Protein AF-A0A7Y8LKY0-F1 (afdb_monomer)

Solvent-accessible surface area (backbone atoms only — not comparable to full-atom values): 8268 Å² total; per-residue (Å²): 116,74,67,58,57,54,50,52,51,52,51,52,52,51,53,54,57,57,64,71,58,70,72,73,43,78,42,78,54,62,57,53,76,88,50,79,71,26,24,50,45,49,45,52,50,51,52,24,62,77,66,77,40,80,50,86,44,47,33,40,31,32,53,57,71,39,55,34,37,31,33,48,61,41,71,37,54,62,82,32,52,50,36,40,31,37,52,88,78,87,71,51,60,19,36,39,26,37,31,50,38,74,47,81,99,53,27,78,31,39,47,58,30,60,33,33,23,44,63,24,42,78,46,80,41,69,58,44,78,35,48,39,49,69,95,48,73,85,52,64,84,40,54,43,93,43,53,75,42,75,98

Secondary structure (DSSP, 8-state):
-HHHHHHHHHHHHHHHHHHHSPPPEEEEEPPP-SSGGGSHHHHHHHHHHHTTS--TTEEEEE-TT-EEEE-S-EEEPTT-EEEEEEPSSSSPPPEEEE----STT-TTS--S-SEEESS-EEEEES-EEESS-TTSTT-GGG--S-SEE--

Foldseek 3Di:
DVVVVVVVVVVVVVVVVVVVPPAADEDEQAADPPDPCNAPLNVVVVVQVVVVHQDQRYAYEYEAPGEHEHAAEDEADAPHEHHYEYDDDDHAAYEYEFAANCDDPGRREGHLENYEHANYYYHYYRHHYAQDDVVCVVPCVRHHDYYYHDD

pLDDT: mean 89.67, std 9.69, range [56.53, 98.62]

Structure (mmCIF, N/CA/C/O backbone):
data_AF-A0A7Y8LKY0-F1
#
_entry.id   AF-A0A7Y8LKY0-F1
#
loop_
_atom_site.group_PDB
_atom_site.id
_atom_site.type_symbol
_atom_site.label_atom_id
_atom_site.label_alt_id
_atom_site.label_comp_id
_atom_site.label_asym_id
_atom_site.label_entity_id
_atom_site.label_seq_id
_atom_site.pdbx_PDB_ins_code
_atom_site.Cartn_x
_atom_site.Cartn_y
_atom_site.Cartn_z
_atom_site.occupancy
_atom_site.B_iso_or_equiv
_atom_site.auth_seq_id
_atom_site.auth_comp_id
_atom_site.auth_asym_id
_atom_site.auth_atom_id
_atom_site.pdbx_PDB_model_num
ATOM 1 N N . MET A 1 1 ? -34.562 -9.818 43.551 1.00 58.97 1 MET A N 1
ATOM 2 C CA . MET A 1 1 ? -34.391 -8.518 42.845 1.00 58.97 1 MET A CA 1
ATOM 3 C C . MET A 1 1 ? -32.979 -7.923 42.911 1.00 58.97 1 MET A C 1
ATOM 5 O O . MET A 1 1 ? -32.559 -7.353 41.915 1.00 58.97 1 MET A O 1
ATOM 9 N N . ARG A 1 2 ? -32.225 -8.028 44.021 1.00 56.53 2 ARG A N 1
ATOM 10 C CA . ARG A 1 2 ? -30.890 -7.398 44.153 1.00 56.53 2 ARG A CA 1
ATOM 11 C C . ARG A 1 2 ? -29.835 -7.977 43.188 1.00 56.53 2 ARG A C 1
ATOM 13 O O . ARG A 1 2 ? -29.139 -7.212 42.538 1.00 56.53 2 ARG A O 1
ATOM 20 N N . TYR A 1 3 ? -29.806 -9.300 43.004 1.00 65.69 3 TYR A N 1
ATOM 21 C CA . TYR A 1 3 ? -28.876 -9.986 42.088 1.00 65.69 3 TYR A CA 1
ATOM 22 C C . TYR A 1 3 ? -29.142 -9.721 40.598 1.00 65.69 3 TYR A C 1
ATOM 24 O O . TYR A 1 3 ? -28.205 -9.656 39.814 1.00 65.69 3 TYR A O 1
ATOM 32 N N . VAL A 1 4 ? -30.402 -9.477 40.211 1.00 66.56 4 VAL A N 1
ATOM 33 C CA . VAL A 1 4 ? -30.772 -9.131 38.824 1.00 66.56 4 VAL A CA 1
ATOM 34 C C . VAL A 1 4 ? -30.163 -7.784 38.424 1.00 66.56 4 VAL A C 1
ATOM 36 O O . VAL A 1 4 ? -29.647 -7.646 37.323 1.00 66.56 4 VAL A O 1
ATOM 39 N N . LYS A 1 5 ? -30.142 -6.808 39.343 1.00 70.50 5 LYS A N 1
ATOM 40 C CA . LYS A 1 5 ? -29.529 -5.492 39.104 1.00 70.50 5 LYS A CA 1
ATOM 41 C C . LYS A 1 5 ? -28.012 -5.593 38.904 1.00 70.50 5 LYS A C 1
ATOM 43 O O . LYS A 1 5 ? -27.484 -4.947 38.008 1.00 70.50 5 LYS A O 1
ATOM 48 N N . PHE A 1 6 ? -27.326 -6.434 39.683 1.00 76.25 6 PHE A N 1
ATOM 49 C CA . PHE A 1 6 ? -25.889 -6.679 39.507 1.00 76.25 6 PHE A CA 1
ATOM 50 C C . PHE A 1 6 ? -25.576 -7.442 38.213 1.00 76.25 6 PHE A C 1
ATOM 52 O O . PHE A 1 6 ? -24.610 -7.102 37.536 1.00 76.25 6 PHE A O 1
ATOM 59 N N . GLY A 1 7 ? -26.419 -8.407 37.829 1.00 83.00 7 GLY A N 1
ATOM 60 C CA . GLY A 1 7 ? -26.289 -9.113 36.551 1.00 83.00 7 GLY A CA 1
ATOM 61 C C . GLY A 1 7 ? -26.434 -8.182 35.345 1.00 83.00 7 GLY A C 1
ATOM 62 O O . GLY A 1 7 ? -25.614 -8.229 34.434 1.00 83.00 7 GLY A O 1
ATOM 63 N N . VAL A 1 8 ? -27.416 -7.274 35.366 1.00 84.69 8 VAL A N 1
ATOM 64 C CA . VAL A 1 8 ? -27.616 -6.283 34.292 1.00 84.69 8 VAL A CA 1
ATOM 65 C C . VAL A 1 8 ? -26.422 -5.331 34.174 1.00 84.69 8 VAL A C 1
ATOM 67 O O . VAL A 1 8 ? -25.955 -5.079 33.067 1.00 84.69 8 VAL A O 1
ATOM 70 N N . VAL A 1 9 ? -25.880 -4.846 35.297 1.00 87.19 9 VAL A N 1
ATOM 71 C CA . VAL A 1 9 ? -24.687 -3.979 35.287 1.00 87.19 9 VAL A CA 1
ATOM 72 C C . VAL A 1 9 ? -23.469 -4.716 34.727 1.00 87.19 9 VAL A C 1
ATOM 74 O O . VAL A 1 9 ? -22.748 -4.147 33.912 1.00 87.19 9 VAL A O 1
ATOM 77 N N . ALA A 1 10 ? -23.265 -5.984 35.095 1.00 85.81 10 ALA A N 1
ATOM 78 C CA . ALA A 1 10 ? -22.166 -6.792 34.569 1.00 85.81 10 ALA A CA 1
ATOM 79 C C . ALA A 1 10 ? -22.280 -7.019 33.051 1.00 85.81 10 ALA A C 1
ATOM 81 O O . ALA A 1 10 ? -21.285 -6.899 32.339 1.00 85.81 10 ALA A O 1
ATOM 82 N N . VAL A 1 11 ? -23.490 -7.276 32.540 1.00 87.50 11 VAL A N 1
ATOM 83 C CA . VAL A 1 11 ? -23.738 -7.439 31.097 1.00 87.50 11 VAL A CA 1
ATOM 84 C C . VAL A 1 11 ? -23.492 -6.134 30.338 1.00 87.50 11 VAL A C 1
ATOM 86 O O . VAL A 1 11 ? -22.841 -6.155 29.298 1.00 87.50 11 VAL A O 1
ATOM 89 N N . ILE A 1 12 ? -23.939 -4.989 30.863 1.00 86.56 12 ILE A N 1
ATOM 90 C CA . ILE A 1 12 ? -23.675 -3.679 30.244 1.00 86.56 12 ILE A CA 1
ATOM 91 C C . ILE A 1 12 ? -22.171 -3.390 30.219 1.00 86.56 12 ILE A C 1
ATOM 93 O O . ILE A 1 12 ? -21.649 -2.967 29.192 1.00 86.56 12 ILE A O 1
ATOM 97 N N . PHE A 1 13 ? -21.461 -3.658 31.317 1.00 84.12 13 PHE A N 1
ATOM 98 C CA . PHE A 1 13 ? -20.016 -3.441 31.386 1.00 84.12 13 PHE A CA 1
ATOM 99 C C . PHE A 1 13 ? -19.259 -4.334 30.397 1.00 84.12 13 PHE A C 1
ATOM 101 O O . PHE A 1 13 ? -18.334 -3.875 29.731 1.00 84.12 13 PHE A O 1
ATOM 108 N N . PHE A 1 14 ? -19.693 -5.588 30.249 1.00 80.38 14 PHE A N 1
ATOM 109 C CA . PHE A 1 14 ? -19.136 -6.520 29.274 1.00 80.38 14 PHE A CA 1
ATOM 110 C C . PHE A 1 14 ? -19.383 -6.056 27.831 1.00 80.38 14 PHE A C 1
ATOM 112 O O . PHE A 1 14 ? -18.452 -6.023 27.032 1.00 80.38 14 PHE A O 1
ATOM 119 N N . LEU A 1 15 ? -20.599 -5.606 27.509 1.00 82.50 15 LEU A N 1
ATOM 120 C CA . LEU A 1 15 ? -20.935 -5.085 26.179 1.00 82.50 15 LEU A CA 1
ATOM 121 C C . LEU A 1 15 ? -20.142 -3.813 25.839 1.00 82.50 15 LEU A C 1
ATOM 123 O O . LEU A 1 15 ? -19.594 -3.703 24.740 1.00 82.50 15 LEU A O 1
ATOM 127 N N . VAL A 1 16 ? -19.999 -2.890 26.796 1.00 77.56 16 VAL A N 1
ATOM 128 C CA . VAL A 1 16 ? -19.168 -1.686 26.636 1.00 77.56 16 VAL A CA 1
ATOM 129 C C . VAL A 1 16 ? -17.702 -2.068 26.424 1.00 77.56 16 VAL A C 1
ATOM 131 O O . VAL A 1 16 ? -17.079 -1.567 25.490 1.00 77.56 16 VAL A O 1
ATOM 134 N N . ALA A 1 17 ? -17.168 -3.011 27.204 1.00 70.19 17 ALA A N 1
ATOM 135 C CA . ALA A 1 17 ? -15.800 -3.496 27.036 1.00 70.19 17 ALA A CA 1
ATOM 136 C C . ALA A 1 17 ? -15.566 -4.121 25.648 1.00 70.19 17 ALA A C 1
ATOM 138 O O . ALA A 1 17 ? -14.546 -3.843 25.022 1.00 70.19 17 ALA A O 1
ATOM 139 N N . THR A 1 18 ? -16.524 -4.891 25.119 1.00 66.25 18 THR A N 1
ATOM 140 C CA . THR A 1 18 ? -16.414 -5.468 23.766 1.00 66.25 18 THR A CA 1
ATOM 141 C C . THR A 1 18 ? -16.522 -4.426 22.651 1.00 66.25 18 THR A C 1
ATOM 143 O O . THR A 1 18 ? -15.900 -4.597 21.609 1.00 66.25 18 THR A O 1
ATOM 146 N N . SER A 1 19 ? -17.239 -3.318 22.872 1.00 62.34 19 SER A N 1
ATOM 147 C CA . SER A 1 19 ? -17.360 -2.229 21.889 1.00 62.34 19 SER A CA 1
ATOM 148 C C . SER A 1 19 ? -16.095 -1.370 21.753 1.00 62.34 19 SER A C 1
ATOM 150 O O . SER A 1 19 ? -15.906 -0.712 20.732 1.00 62.34 19 SER A O 1
ATOM 152 N N . LEU A 1 20 ? -15.217 -1.388 22.766 1.00 58.91 20 LEU A N 1
ATOM 153 C CA . LEU A 1 20 ? -13.950 -0.647 22.765 1.00 58.91 20 LEU A CA 1
ATOM 154 C C . LEU A 1 20 ? -12.861 -1.335 21.930 1.00 58.91 20 LEU A C 1
ATOM 156 O O . LEU A 1 20 ? -11.930 -0.671 21.475 1.00 58.91 20 LEU A O 1
ATOM 160 N N . TYR A 1 21 ? -12.994 -2.637 21.668 1.00 59.31 21 TYR A N 1
ATOM 161 C CA . TYR A 1 21 ? -12.201 -3.327 20.656 1.00 59.31 21 TYR A CA 1
ATOM 162 C C . TYR A 1 21 ? -12.839 -3.077 19.289 1.00 59.31 21 TYR A C 1
ATOM 164 O O . TYR A 1 21 ? -13.622 -3.883 18.789 1.00 59.31 21 TYR A O 1
ATOM 172 N N . GLY A 1 22 ? -12.532 -1.923 18.693 1.00 62.28 22 GLY A N 1
ATOM 173 C CA . GLY A 1 22 ? -12.933 -1.625 17.322 1.00 62.28 22 GLY A CA 1
ATOM 174 C C . GLY A 1 22 ? -12.499 -2.759 16.392 1.00 62.28 22 GLY A C 1
ATOM 175 O O . GLY A 1 22 ? -11.318 -3.092 16.328 1.00 62.28 22 GLY A O 1
ATOM 176 N N . GLN A 1 23 ? -13.459 -3.372 15.698 1.00 75.12 23 GLN A N 1
ATOM 177 C CA . GLN A 1 23 ? -13.193 -4.485 14.794 1.00 75.12 23 GLN A CA 1
ATOM 178 C C . GLN A 1 23 ? -12.278 -4.018 13.654 1.00 75.12 23 GLN A C 1
ATOM 180 O O . GLN A 1 23 ? -12.664 -3.155 12.857 1.00 75.12 23 GLN A O 1
ATOM 185 N N . GLU A 1 24 ? -11.075 -4.594 13.578 1.00 87.75 24 GLU A N 1
ATOM 186 C CA . GLU A 1 24 ? -10.191 -4.429 12.426 1.00 87.75 24 GLU A CA 1
ATOM 187 C C . GLU A 1 24 ? -10.860 -5.022 11.182 1.00 87.75 24 GLU A C 1
ATOM 189 O O . GLU A 1 24 ? -11.294 -6.176 11.175 1.00 87.75 24 GLU A O 1
ATOM 194 N N . ILE A 1 25 ? -10.928 -4.231 10.115 1.00 93.31 25 ILE A N 1
ATOM 195 C CA . ILE A 1 25 ? -11.351 -4.687 8.795 1.00 93.31 25 ILE A CA 1
ATOM 196 C C . ILE A 1 25 ? -10.093 -4.909 7.966 1.00 93.31 25 ILE A C 1
ATOM 198 O O . ILE A 1 25 ? -9.399 -3.960 7.590 1.00 93.31 25 ILE A O 1
ATOM 202 N N . ILE A 1 26 ? -9.819 -6.180 7.687 1.00 96.19 26 ILE A N 1
ATOM 203 C CA . ILE A 1 26 ? -8.681 -6.610 6.882 1.00 96.19 26 ILE A CA 1
ATOM 204 C C . ILE A 1 26 ? -9.046 -6.477 5.406 1.00 96.19 26 ILE A C 1
ATOM 206 O O . ILE A 1 26 ? -10.002 -7.091 4.934 1.00 96.19 26 ILE A O 1
ATOM 210 N N . VAL A 1 27 ? -8.259 -5.696 4.673 1.00 97.56 27 VAL A N 1
ATOM 211 C CA . VAL A 1 27 ? -8.354 -5.559 3.219 1.00 97.56 27 VAL A CA 1
ATOM 212 C C . VAL A 1 27 ? -7.161 -6.270 2.606 1.00 97.56 27 VAL A C 1
ATOM 214 O O . VAL A 1 27 ? -6.029 -5.810 2.743 1.00 97.56 27 VAL A O 1
ATOM 217 N N . LYS A 1 28 ? -7.396 -7.401 1.937 1.00 97.81 28 LYS A N 1
ATOM 218 C CA . LYS A 1 28 ? -6.315 -8.133 1.270 1.00 97.81 28 LYS A CA 1
ATOM 219 C C . LYS A 1 28 ? -5.881 -7.396 0.006 1.00 97.81 28 LYS A C 1
ATOM 221 O O . LYS A 1 28 ? -6.695 -7.156 -0.884 1.00 97.81 28 LYS A O 1
ATOM 226 N N . ILE A 1 29 ? -4.598 -7.062 -0.069 1.00 98.44 29 ILE A N 1
ATOM 227 C CA . ILE A 1 29 ? -3.982 -6.495 -1.267 1.00 98.44 29 ILE A CA 1
ATOM 228 C C . ILE A 1 29 ? -3.610 -7.639 -2.205 1.00 98.44 29 ILE A C 1
ATOM 230 O O . ILE A 1 29 ? -2.954 -8.603 -1.806 1.00 98.44 29 ILE A O 1
ATOM 234 N N . ARG A 1 30 ? -4.023 -7.530 -3.466 1.00 97.94 30 ARG A N 1
ATOM 235 C CA . ARG A 1 30 ? -3.658 -8.490 -4.509 1.00 97.94 30 ARG A CA 1
ATOM 236 C C . ARG A 1 30 ? -2.211 -8.249 -4.956 1.00 97.94 30 ARG A C 1
ATOM 238 O O . ARG A 1 30 ? -1.850 -7.082 -5.140 1.00 97.94 30 ARG A O 1
ATOM 245 N N . PRO A 1 31 ? -1.392 -9.302 -5.137 1.00 97.50 31 PRO A N 1
ATOM 246 C CA . PRO A 1 31 ? -0.081 -9.185 -5.772 1.00 97.50 31 PRO A CA 1
ATOM 247 C C . PRO A 1 31 ? -0.180 -8.594 -7.177 1.00 97.50 31 PRO A C 1
ATOM 249 O O . PRO A 1 31 ? -1.249 -8.606 -7.791 1.00 97.50 31 PRO A O 1
ATOM 252 N N . PHE A 1 32 ? 0.941 -8.086 -7.685 1.00 96.25 32 PHE A N 1
ATOM 253 C CA . PHE A 1 32 ? 0.979 -7.548 -9.040 1.00 96.25 32 PHE A CA 1
ATOM 254 C C . PHE A 1 32 ? 0.774 -8.668 -10.070 1.00 96.25 32 PHE A C 1
ATOM 256 O O . PHE A 1 32 ? 1.507 -9.655 -10.061 1.00 96.25 32 PHE A O 1
ATOM 263 N N . ASP A 1 33 ? -0.206 -8.504 -10.958 1.00 95.12 33 ASP A N 1
ATOM 264 C CA . ASP A 1 33 ? -0.593 -9.497 -11.975 1.00 95.12 33 ASP A CA 1
ATOM 265 C C . ASP A 1 33 ? -0.390 -8.990 -13.417 1.00 95.12 33 ASP A C 1
ATOM 267 O O . ASP A 1 33 ? -0.832 -9.621 -14.375 1.00 95.12 33 ASP A O 1
ATOM 271 N N . GLY A 1 34 ? 0.276 -7.842 -13.580 1.00 92.75 34 GLY A N 1
ATOM 272 C CA . GLY A 1 34 ? 0.442 -7.163 -14.867 1.00 92.75 34 GLY A CA 1
ATOM 273 C C . GLY A 1 34 ? -0.656 -6.144 -15.180 1.00 92.75 34 GLY A C 1
ATOM 274 O O . GLY A 1 34 ? -0.485 -5.337 -16.093 1.00 92.75 34 GLY A O 1
ATOM 275 N N . SER A 1 35 ? -1.761 -6.123 -14.425 1.00 94.69 35 SER A N 1
ATOM 276 C CA . SER A 1 35 ? -2.828 -5.135 -14.611 1.00 94.69 35 SER A CA 1
ATOM 277 C C . SER A 1 35 ? -2.564 -3.837 -13.832 1.00 94.69 35 SER A C 1
ATOM 279 O O . SER A 1 35 ? -2.058 -3.884 -12.705 1.00 94.69 35 SER A O 1
ATOM 281 N N . PRO A 1 36 ? -2.968 -2.661 -14.354 1.00 92.75 36 PRO A N 1
ATOM 282 C CA . PRO A 1 36 ? -2.859 -1.399 -13.619 1.00 92.75 36 PRO A CA 1
ATOM 283 C C . PRO A 1 36 ? -3.599 -1.394 -12.270 1.00 92.75 36 PRO A C 1
ATOM 285 O O . PRO A 1 36 ? -3.171 -0.735 -11.325 1.00 92.75 36 PRO A O 1
ATOM 288 N N . ASP A 1 37 ? -4.683 -2.156 -12.137 1.00 95.38 37 ASP A N 1
ATOM 289 C CA . ASP A 1 37 ? -5.471 -2.207 -10.898 1.00 95.38 37 ASP A CA 1
ATOM 290 C C . ASP A 1 37 ? -4.820 -3.056 -9.798 1.00 95.38 37 ASP A C 1
ATOM 292 O O . ASP A 1 37 ? -5.305 -3.085 -8.664 1.00 95.38 37 ASP A O 1
ATOM 296 N N . SER A 1 38 ? -3.722 -3.749 -10.108 1.00 96.75 38 SER A N 1
ATOM 297 C CA . SER A 1 38 ? -2.938 -4.509 -9.133 1.00 96.75 38 SER A CA 1
ATOM 298 C C . SER A 1 38 ? -1.850 -3.674 -8.442 1.00 96.75 38 SER A C 1
ATOM 300 O O . SER A 1 38 ? -1.282 -4.118 -7.444 1.00 96.75 38 SER A O 1
ATOM 302 N N . TYR A 1 39 ? -1.604 -2.426 -8.867 1.00 97.31 39 TYR A N 1
ATOM 303 C CA . TYR A 1 39 ? -0.704 -1.524 -8.137 1.00 97.31 39 TYR A CA 1
ATOM 304 C C . TYR A 1 39 ? -1.247 -1.198 -6.735 1.00 97.31 39 TYR A C 1
ATOM 306 O O . TYR A 1 39 ? -2.424 -0.870 -6.564 1.00 97.31 39 TYR A O 1
ATOM 314 N N . VAL A 1 40 ? -0.380 -1.224 -5.717 1.00 97.62 40 VAL A N 1
ATOM 315 C CA . VAL A 1 40 ? -0.766 -1.036 -4.302 1.00 97.62 40 VAL A CA 1
ATOM 316 C C . VAL A 1 40 ? -1.494 0.290 -4.078 1.00 97.62 40 VAL A C 1
ATOM 318 O O . VAL A 1 40 ? -2.552 0.319 -3.453 1.00 97.62 40 VAL A O 1
ATOM 321 N N . ASN A 1 41 ? -0.966 1.393 -4.618 1.00 96.62 41 ASN A N 1
ATOM 322 C CA . ASN A 1 41 ? -1.600 2.712 -4.534 1.00 96.62 41 ASN A CA 1
ATOM 323 C C . ASN A 1 41 ? -3.005 2.720 -5.148 1.00 96.62 41 ASN A C 1
ATOM 325 O O . ASN A 1 41 ? -3.901 3.346 -4.589 1.00 96.62 41 ASN A O 1
ATOM 329 N N . ARG A 1 42 ? -3.223 2.014 -6.265 1.00 97.00 42 ARG A N 1
ATOM 330 C CA . ARG A 1 42 ? -4.534 1.939 -6.927 1.00 97.00 42 ARG A CA 1
ATOM 331 C C . ARG A 1 42 ? -5.543 1.182 -6.075 1.00 97.00 42 ARG A C 1
ATOM 333 O O . ARG A 1 42 ? -6.648 1.679 -5.881 1.00 97.00 42 ARG A O 1
ATOM 340 N N . GLN A 1 43 ? -5.141 0.044 -5.512 1.00 98.25 43 GLN A N 1
ATOM 341 C CA . GLN A 1 43 ? -5.994 -0.757 -4.630 1.00 98.25 43 GLN A CA 1
ATOM 342 C C . GLN A 1 43 ? -6.395 0.014 -3.362 1.00 98.25 43 GLN A C 1
ATOM 344 O O . GLN A 1 43 ? -7.569 0.017 -2.995 1.00 98.25 43 GLN A O 1
ATOM 349 N N . ILE A 1 44 ? -5.453 0.730 -2.733 1.00 97.69 44 ILE A N 1
ATOM 350 C CA . ILE A 1 44 ? -5.744 1.573 -1.560 1.00 97.69 44 ILE A CA 1
ATOM 351 C C . ILE A 1 44 ? -6.685 2.721 -1.945 1.00 97.69 44 ILE A C 1
ATOM 353 O O . ILE A 1 44 ? -7.688 2.936 -1.272 1.00 97.69 44 ILE A O 1
ATOM 357 N N . VAL A 1 45 ? -6.411 3.445 -3.037 1.00 97.00 45 VAL A N 1
ATOM 358 C CA . VAL A 1 45 ? -7.285 4.542 -3.493 1.00 97.00 45 VAL A CA 1
ATOM 359 C C . VAL A 1 45 ? -8.700 4.035 -3.769 1.00 97.00 45 VAL A C 1
ATOM 361 O O . VAL A 1 45 ? -9.656 4.655 -3.306 1.00 97.00 45 VAL A O 1
ATOM 364 N N . ALA A 1 46 ? -8.843 2.897 -4.448 1.00 97.06 46 ALA A N 1
ATOM 365 C CA . ALA A 1 46 ? -10.141 2.296 -4.739 1.00 97.06 46 ALA A CA 1
ATOM 366 C C . ALA A 1 46 ? -10.923 1.937 -3.462 1.00 97.06 46 ALA A C 1
ATOM 368 O O . ALA A 1 46 ? -12.092 2.312 -3.353 1.00 97.06 46 ALA A O 1
ATOM 369 N N . ASP A 1 47 ? -10.287 1.291 -2.474 1.00 97.12 47 ASP A N 1
ATOM 370 C CA . ASP A 1 47 ? -10.936 0.987 -1.186 1.00 97.12 47 ASP A CA 1
ATOM 371 C C . ASP A 1 47 ? -11.313 2.271 -0.440 1.00 97.12 47 ASP A C 1
ATOM 373 O O . ASP A 1 47 ? -12.451 2.412 0.006 1.00 97.12 47 ASP A O 1
ATOM 377 N N . THR A 1 48 ? -10.409 3.256 -0.370 1.00 96.06 48 THR A N 1
ATOM 378 C CA . THR A 1 48 ? -10.717 4.530 0.297 1.00 96.06 48 THR A CA 1
ATOM 379 C C . THR A 1 48 ? -11.853 5.291 -0.380 1.00 96.06 48 THR A C 1
ATOM 381 O O . THR A 1 48 ? -12.664 5.898 0.314 1.00 96.06 48 THR A O 1
ATOM 384 N N . ALA A 1 49 ? -11.957 5.247 -1.710 1.00 96.06 49 ALA A N 1
ATOM 385 C CA . ALA A 1 49 ? -13.049 5.879 -2.440 1.00 96.06 49 ALA A CA 1
ATOM 386 C C . ALA A 1 49 ? -14.382 5.176 -2.149 1.00 96.06 49 ALA A C 1
ATOM 388 O O . ALA A 1 49 ? -15.369 5.838 -1.831 1.00 96.06 49 ALA A O 1
ATOM 389 N N . ALA A 1 50 ? -14.394 3.840 -2.178 1.00 95.38 50 ALA A N 1
ATOM 390 C CA . ALA A 1 50 ? -15.574 3.036 -1.866 1.00 95.38 50 ALA A CA 1
ATOM 391 C C . ALA A 1 50 ? -16.030 3.191 -0.402 1.00 95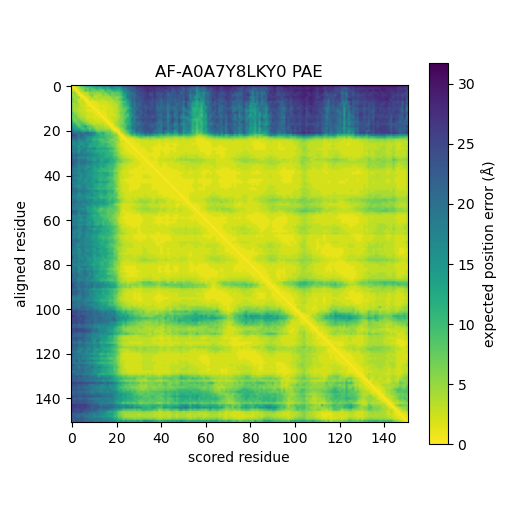.38 50 ALA A C 1
ATOM 393 O O . ALA A 1 50 ? -17.226 3.177 -0.119 1.00 95.38 50 ALA A O 1
ATOM 394 N N . ALA A 1 51 ? -15.088 3.369 0.527 1.00 92.44 51 ALA A N 1
ATOM 395 C CA . ALA A 1 51 ? -15.354 3.529 1.954 1.00 92.44 51 ALA A CA 1
ATOM 396 C C . ALA A 1 51 ? -15.676 4.977 2.384 1.00 92.44 51 ALA A C 1
ATOM 398 O O . ALA A 1 51 ? -15.975 5.208 3.557 1.00 92.44 51 ALA A O 1
ATOM 399 N N . GLY A 1 52 ? -15.599 5.959 1.474 1.00 93.38 52 GLY A N 1
ATOM 400 C CA . GLY A 1 52 ? -15.802 7.381 1.791 1.00 93.38 52 GLY A CA 1
ATOM 401 C C . GLY A 1 52 ? -14.630 8.039 2.537 1.00 93.38 52 GLY A C 1
ATOM 402 O O . GLY A 1 52 ? -14.801 9.072 3.184 1.00 93.38 52 GLY A O 1
ATOM 403 N N . GLY A 1 53 ? -13.439 7.444 2.470 1.00 93.06 53 GLY A N 1
ATOM 404 C CA . GLY A 1 53 ? -12.196 7.955 3.039 1.00 93.06 53 GLY A CA 1
ATOM 405 C C . GLY A 1 53 ? -11.313 6.864 3.648 1.00 93.06 53 GLY A C 1
ATOM 406 O O . GLY A 1 53 ? -11.659 5.685 3.685 1.00 93.06 53 GLY A O 1
ATOM 407 N N . LEU A 1 54 ? -10.151 7.268 4.170 1.00 94.00 54 LEU A N 1
ATOM 408 C CA . LEU A 1 54 ? -9.263 6.372 4.914 1.00 94.00 54 LEU A CA 1
ATOM 409 C C . LEU A 1 54 ? -9.809 6.141 6.333 1.00 94.00 54 LEU A C 1
ATOM 411 O O . LEU A 1 54 ? -9.695 7.006 7.209 1.00 94.00 54 LEU A O 1
ATOM 415 N N . LEU A 1 55 ? -10.430 4.979 6.549 1.00 93.56 55 LEU A N 1
ATOM 416 C CA . LEU A 1 55 ? -11.058 4.616 7.822 1.00 93.56 55 LEU A CA 1
ATOM 417 C C . LEU A 1 55 ? -10.037 4.129 8.857 1.00 93.56 55 LEU A C 1
ATOM 419 O O . LEU A 1 55 ? -9.062 3.457 8.534 1.00 93.56 55 LEU A O 1
ATOM 423 N N . ALA A 1 56 ? -10.296 4.432 10.131 1.00 91.31 56 ALA A N 1
ATOM 424 C CA . ALA A 1 56 ? -9.363 4.170 11.227 1.00 91.31 56 ALA A CA 1
ATOM 425 C C . ALA A 1 56 ? -9.207 2.684 11.589 1.00 91.31 56 ALA A C 1
ATOM 427 O O . ALA A 1 56 ? -8.224 2.332 12.228 1.00 91.31 56 ALA A O 1
ATOM 428 N N . ASN A 1 57 ? -10.146 1.823 11.202 1.00 91.94 57 ASN A N 1
ATOM 429 C CA . ASN A 1 57 ? -10.112 0.389 11.489 1.00 91.94 57 ASN A CA 1
ATOM 430 C C . ASN A 1 57 ? -9.681 -0.461 10.283 1.00 91.94 57 ASN A C 1
ATOM 432 O O . ASN A 1 57 ? -9.742 -1.685 10.354 1.00 91.94 57 ASN A O 1
ATOM 436 N N . ARG A 1 58 ? -9.277 0.163 9.169 1.00 95.31 58 ARG A N 1
ATOM 437 C CA . ARG A 1 58 ? -8.818 -0.547 7.970 1.00 95.31 58 ARG A CA 1
ATOM 438 C C . ARG A 1 58 ? -7.346 -0.919 8.098 1.00 95.31 58 ARG A C 1
ATOM 440 O O . ARG A 1 58 ? -6.513 -0.074 8.430 1.00 95.31 58 ARG A O 1
ATOM 447 N N . VAL A 1 59 ? -7.043 -2.178 7.800 1.00 97.38 59 VAL A N 1
ATOM 448 C CA . VAL A 1 59 ? -5.682 -2.714 7.741 1.00 97.38 59 VAL A CA 1
ATOM 449 C C . VAL A 1 59 ? -5.487 -3.386 6.390 1.00 97.38 59 VAL A C 1
ATOM 451 O O . VAL A 1 59 ? -6.192 -4.339 6.066 1.00 97.38 59 VAL A O 1
ATOM 454 N N . TYR A 1 60 ? -4.533 -2.893 5.606 1.00 98.38 60 TYR A N 1
ATOM 455 C CA . TYR A 1 60 ? -4.189 -3.476 4.315 1.00 98.38 60 TYR A CA 1
ATOM 456 C C . TYR A 1 60 ? -3.167 -4.593 4.517 1.00 98.38 60 TYR A C 1
ATOM 458 O O . TYR A 1 60 ? -2.068 -4.361 5.031 1.00 98.38 60 TYR A O 1
ATOM 466 N N . GLU A 1 61 ? -3.555 -5.808 4.147 1.00 98.44 61 GLU A N 1
ATOM 467 C CA . GLU A 1 61 ? -2.807 -7.029 4.418 1.00 98.44 61 GLU A CA 1
ATOM 468 C C . GLU A 1 61 ? -2.208 -7.619 3.141 1.00 98.44 61 GLU A C 1
ATOM 470 O O . GLU A 1 61 ? -2.898 -7.805 2.138 1.00 98.44 61 GLU A O 1
ATOM 475 N N . PHE A 1 62 ? -0.913 -7.921 3.200 1.00 98.62 62 PHE A N 1
ATOM 476 C CA . PHE A 1 62 ? -0.111 -8.443 2.099 1.00 98.62 62 PHE A CA 1
ATOM 477 C C . PHE A 1 62 ? 0.222 -9.919 2.356 1.00 98.62 62 PHE A C 1
ATOM 479 O O . PHE A 1 62 ? 0.788 -10.255 3.398 1.00 98.62 62 PHE A O 1
ATOM 486 N N . ALA A 1 63 ? -0.090 -10.797 1.403 1.00 98.12 63 ALA A N 1
ATOM 487 C CA . ALA A 1 63 ? 0.242 -12.222 1.464 1.00 98.12 63 ALA A CA 1
ATOM 488 C C . ALA A 1 63 ? 1.763 -12.463 1.525 1.00 98.12 63 ALA A C 1
ATOM 490 O O . ALA A 1 63 ? 2.533 -11.738 0.887 1.00 98.12 63 ALA A O 1
ATOM 491 N N . ARG A 1 64 ? 2.187 -13.485 2.280 1.00 97.56 64 ARG A N 1
ATOM 492 C CA . ARG A 1 64 ? 3.597 -13.911 2.398 1.00 97.56 64 ARG A CA 1
ATOM 493 C C . ARG A 1 64 ? 4.147 -14.438 1.078 1.00 97.56 64 ARG A C 1
ATOM 495 O O . ARG A 1 64 ? 3.393 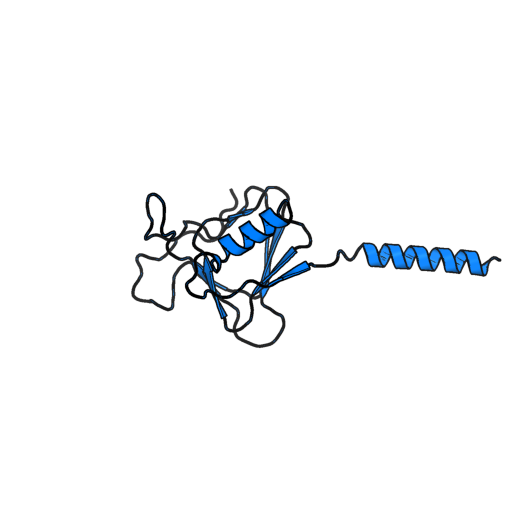-14.901 0.231 1.00 97.56 64 ARG A O 1
ATOM 502 N N . ASP A 1 65 ? 5.469 -14.348 0.921 1.00 96.88 65 ASP A N 1
ATOM 503 C CA . ASP A 1 65 ? 6.195 -14.839 -0.262 1.00 96.88 65 ASP A CA 1
ATOM 504 C C . ASP A 1 65 ? 5.762 -14.191 -1.596 1.00 96.88 65 ASP A C 1
ATOM 506 O O . ASP A 1 65 ? 6.041 -14.718 -2.670 1.00 96.88 65 ASP A O 1
ATOM 510 N N . GLN A 1 66 ? 5.112 -13.023 -1.532 1.00 97.25 66 GLN A N 1
ATOM 511 C CA . GLN A 1 66 ? 4.644 -12.264 -2.694 1.00 97.25 66 GLN A CA 1
ATOM 512 C C . GLN A 1 66 ? 5.377 -10.931 -2.861 1.00 97.25 66 GLN A C 1
ATOM 514 O O . GLN A 1 66 ? 5.912 -10.350 -1.910 1.00 97.25 66 GLN A O 1
ATOM 519 N N . TYR A 1 67 ? 5.332 -10.421 -4.089 1.00 95.44 67 TYR A N 1
ATOM 520 C CA . TYR A 1 67 ? 5.845 -9.114 -4.480 1.00 95.44 67 TYR A CA 1
ATOM 521 C C . TYR A 1 67 ? 4.724 -8.224 -5.016 1.00 95.44 67 TYR A C 1
ATOM 523 O O . TYR A 1 67 ? 3.767 -8.671 -5.651 1.00 95.44 67 TYR A O 1
ATOM 531 N N . TYR A 1 68 ? 4.863 -6.934 -4.745 1.00 97.62 68 TYR A N 1
ATOM 532 C CA . TYR A 1 68 ? 3.879 -5.915 -5.073 1.00 97.62 68 TYR A CA 1
ATOM 533 C C . TYR A 1 68 ? 4.574 -4.748 -5.748 1.00 97.62 68 TYR A C 1
ATOM 535 O O . TYR A 1 68 ? 5.711 -4.423 -5.408 1.00 97.62 68 TYR A O 1
ATOM 543 N N . LEU A 1 69 ? 3.871 -4.087 -6.663 1.00 95.50 69 LEU A N 1
ATOM 544 C CA . LEU A 1 69 ? 4.353 -2.867 -7.293 1.00 95.50 69 LEU A CA 1
ATOM 545 C C . LEU A 1 69 ? 3.535 -1.667 -6.831 1.00 95.50 69 LEU A C 1
ATOM 547 O O . LEU A 1 69 ? 2.321 -1.747 -6.627 1.00 95.50 69 LEU A O 1
ATOM 551 N N . HIS A 1 70 ? 4.201 -0.531 -6.709 1.00 95.31 70 HIS A N 1
ATOM 552 C CA . HIS A 1 70 ? 3.600 0.742 -6.351 1.00 95.31 70 HIS A CA 1
ATOM 553 C C . HIS A 1 70 ? 4.165 1.832 -7.260 1.00 95.31 70 HIS A C 1
ATOM 555 O O . HIS A 1 70 ? 5.380 1.968 -7.370 1.00 95.31 70 HIS A O 1
ATOM 561 N N . ASN A 1 71 ? 3.301 2.608 -7.911 1.00 93.88 71 ASN A N 1
ATOM 562 C CA . ASN A 1 71 ? 3.724 3.490 -9.004 1.00 93.88 71 ASN A CA 1
ATOM 563 C C . ASN A 1 71 ? 3.216 4.932 -8.915 1.00 93.88 71 ASN A C 1
ATOM 565 O O . ASN A 1 71 ? 3.414 5.710 -9.841 1.00 93.88 71 ASN A O 1
ATOM 569 N N . ALA A 1 72 ? 2.547 5.317 -7.833 1.00 93.62 72 ALA A N 1
ATOM 570 C CA . ALA A 1 72 ? 2.131 6.699 -7.628 1.00 93.62 72 ALA A CA 1
ATOM 571 C C . ALA A 1 72 ? 2.130 7.020 -6.144 1.00 93.62 72 ALA A C 1
ATOM 573 O O . ALA A 1 72 ? 1.673 6.198 -5.355 1.00 93.62 72 ALA A O 1
ATOM 574 N N . ILE A 1 73 ? 2.555 8.234 -5.794 1.00 93.44 73 ILE A N 1
ATOM 575 C CA . ILE A 1 73 ? 2.530 8.719 -4.415 1.00 93.44 73 ILE A CA 1
ATOM 576 C C . ILE A 1 73 ? 1.120 8.563 -3.845 1.00 93.44 73 ILE A C 1
ATOM 578 O O . ILE A 1 73 ? 0.141 9.008 -4.450 1.00 93.44 73 ILE A O 1
ATOM 582 N N . PHE A 1 74 ? 1.029 7.998 -2.644 1.00 94.81 74 PHE A N 1
ATOM 583 C CA . PHE A 1 74 ? -0.180 8.081 -1.837 1.00 94.81 74 PHE A CA 1
ATOM 584 C C . PHE A 1 74 ? 0.030 9.056 -0.672 1.00 94.81 74 PHE A C 1
ATOM 586 O O . PHE A 1 74 ? 0.948 8.906 0.137 1.00 94.81 74 PHE A O 1
ATOM 593 N N . THR A 1 75 ? -0.835 10.067 -0.585 1.00 96.19 75 THR A N 1
ATOM 594 C CA . THR A 1 75 ? -0.814 11.049 0.505 1.00 96.19 75 THR A CA 1
ATOM 595 C C . THR A 1 75 ? -1.766 10.610 1.605 1.00 96.19 75 THR A C 1
ATOM 597 O O . THR A 1 75 ? -2.980 10.566 1.404 1.00 96.19 75 THR A O 1
ATOM 600 N N . VAL A 1 76 ? -1.228 10.322 2.788 1.00 96.50 76 VAL A N 1
ATOM 601 C CA . VAL A 1 76 ? -2.035 10.005 3.967 1.00 96.50 76 VAL A CA 1
ATOM 602 C C . VAL A 1 76 ? -2.661 11.301 4.496 1.00 96.50 76 VAL A C 1
ATOM 604 O O . VAL A 1 76 ? -1.921 12.224 4.849 1.00 96.50 76 VAL A O 1
ATOM 607 N N . PRO A 1 77 ? -4.004 11.406 4.568 1.00 94.56 77 PRO A N 1
ATOM 608 C CA . PRO A 1 77 ? -4.658 12.626 5.029 1.00 94.56 77 PRO A CA 1
ATOM 609 C C . PRO A 1 77 ? -4.355 12.946 6.496 1.00 94.56 77 PRO A C 1
ATOM 611 O O . PRO A 1 77 ? -4.182 12.046 7.324 1.00 94.56 77 PRO A O 1
ATOM 614 N N . LYS A 1 78 ? -4.388 14.239 6.834 1.00 95.56 78 LYS A N 1
ATOM 615 C CA . LYS A 1 78 ? -4.178 14.737 8.198 1.00 95.56 78 LYS A CA 1
ATOM 616 C C . LYS A 1 78 ? -5.065 14.022 9.219 1.00 95.56 78 LYS A C 1
ATOM 618 O O . LYS A 1 78 ? -6.273 13.891 9.024 1.00 95.56 78 LYS A O 1
ATOM 623 N N . GLY A 1 79 ? -4.463 13.584 10.325 1.00 94.50 79 GLY A N 1
ATOM 624 C CA . GLY A 1 79 ? -5.163 12.910 11.424 1.00 94.50 79 GLY A CA 1
ATOM 625 C C . GLY A 1 79 ? -5.660 11.496 11.099 1.00 94.50 79 GLY A C 1
ATOM 626 O O . GLY A 1 79 ? -6.370 10.904 11.911 1.00 94.50 79 GLY A O 1
ATOM 627 N N . ARG A 1 80 ? -5.315 10.941 9.931 1.00 96.06 80 ARG A N 1
ATOM 628 C CA . ARG A 1 80 ? -5.608 9.549 9.569 1.00 96.06 80 ARG A CA 1
ATOM 629 C C . ARG A 1 80 ? -4.365 8.683 9.710 1.00 96.06 80 ARG A C 1
ATOM 631 O O . ARG A 1 80 ? -3.244 9.180 9.666 1.00 96.06 80 ARG A O 1
ATOM 638 N N . THR A 1 81 ? -4.583 7.379 9.842 1.00 96.62 81 THR A N 1
ATOM 639 C CA . THR A 1 81 ? -3.511 6.386 9.897 1.00 96.62 81 THR A CA 1
ATOM 640 C C . THR A 1 81 ? -3.706 5.363 8.794 1.00 96.62 81 THR A C 1
ATOM 642 O O . THR A 1 81 ? -4.756 4.725 8.727 1.00 96.62 81 THR A O 1
ATOM 645 N N . LEU A 1 82 ? -2.695 5.197 7.945 1.00 97.56 82 LEU A N 1
ATOM 646 C CA . LEU A 1 82 ? -2.614 4.086 7.006 1.00 97.56 82 LEU A CA 1
ATOM 647 C C . LEU A 1 82 ? -1.908 2.913 7.694 1.00 97.56 82 LEU A C 1
ATOM 649 O O . LEU A 1 82 ? -0.813 3.088 8.224 1.00 97.56 82 LEU A O 1
ATOM 653 N N . ARG A 1 83 ? -2.525 1.728 7.683 1.00 97.88 83 ARG A N 1
ATOM 654 C CA . ARG A 1 83 ? -1.970 0.517 8.303 1.00 97.88 83 ARG A CA 1
ATOM 655 C C . ARG A 1 83 ? -1.681 -0.533 7.254 1.00 97.88 83 ARG A C 1
ATOM 657 O O . ARG A 1 83 ? -2.600 -0.982 6.570 1.00 97.88 83 ARG A O 1
ATOM 664 N N . LEU A 1 84 ? -0.417 -0.919 7.154 1.00 98.38 84 LEU A N 1
ATOM 665 C CA . LEU A 1 84 ? 0.082 -1.917 6.220 1.00 98.38 84 LEU A CA 1
ATOM 666 C C . LEU A 1 84 ? 0.701 -3.067 7.016 1.00 98.38 84 LEU A C 1
ATOM 668 O O . LEU A 1 84 ? 1.577 -2.837 7.857 1.00 98.38 84 LEU A O 1
ATOM 672 N N . ARG A 1 85 ? 0.288 -4.309 6.753 1.00 97.88 85 ARG A N 1
ATOM 673 C CA . ARG A 1 85 ? 0.897 -5.476 7.406 1.00 97.88 85 ARG A CA 1
ATOM 674 C C . ARG A 1 85 ? 1.048 -6.675 6.489 1.00 97.88 85 ARG A C 1
ATOM 676 O O . ARG A 1 85 ? 0.252 -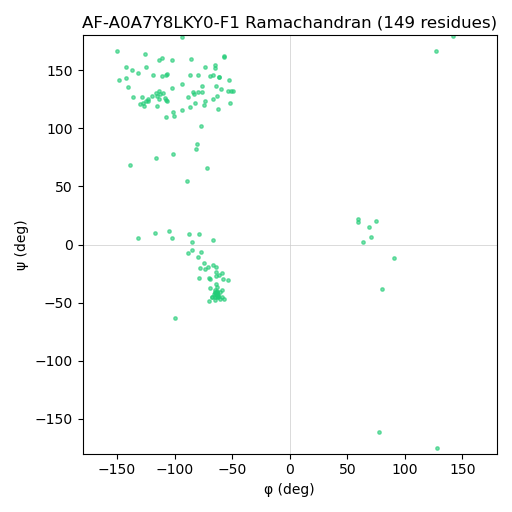6.869 5.584 1.00 97.88 85 ARG A O 1
ATOM 683 N N . ALA A 1 86 ? 2.025 -7.525 6.767 1.00 98.19 86 ALA A N 1
ATOM 684 C CA . ALA A 1 86 ? 2.028 -8.867 6.201 1.00 98.19 86 ALA A CA 1
ATOM 685 C C . ALA A 1 86 ? 0.968 -9.748 6.875 1.00 98.19 86 ALA A C 1
ATOM 687 O O . ALA A 1 86 ? 0.669 -9.561 8.056 1.00 98.19 86 ALA A O 1
ATOM 688 N N . GLU A 1 87 ? 0.476 -10.744 6.142 1.00 97.19 87 GLU A N 1
ATOM 689 C CA . GLU A 1 87 ? -0.287 -11.863 6.689 1.00 97.19 87 GLU A CA 1
ATOM 690 C C . GLU A 1 87 ? 0.497 -12.528 7.837 1.00 97.19 87 GLU A C 1
ATOM 692 O O . GLU A 1 87 ? 1.737 -12.615 7.822 1.00 97.19 87 GLU A O 1
ATOM 697 N N . GLU A 1 88 ? -0.221 -12.942 8.878 1.00 94.56 88 GLU A N 1
ATOM 698 C CA . GLU A 1 88 ? 0.373 -13.655 10.008 1.00 94.56 88 GLU A CA 1
ATOM 699 C C . GLU A 1 88 ? 0.815 -15.059 9.566 1.00 94.56 88 GLU A C 1
ATOM 701 O O . GLU A 1 88 ? 0.174 -15.694 8.733 1.00 94.56 88 GLU A O 1
ATOM 706 N N . GLY A 1 89 ? 1.925 -15.549 10.120 1.00 92.12 89 GLY A N 1
ATOM 707 C CA . GLY A 1 89 ? 2.478 -16.861 9.775 1.00 92.12 89 GLY A CA 1
ATOM 708 C C . GLY A 1 89 ? 3.955 -16.833 9.390 1.00 92.12 89 GLY A C 1
ATOM 709 O O . GLY A 1 89 ? 4.644 -15.814 9.508 1.00 92.12 89 GLY A O 1
ATOM 710 N N . SER A 1 90 ? 4.447 -17.996 8.966 1.00 90.62 90 SER A N 1
ATOM 711 C CA . SER A 1 90 ? 5.799 -18.188 8.444 1.00 90.62 90 SER A CA 1
ATOM 712 C C . SER A 1 90 ? 5.858 -17.882 6.943 1.00 90.62 90 SER A C 1
ATOM 714 O O . SER A 1 90 ? 4.840 -17.868 6.261 1.00 90.62 90 SER A O 1
ATOM 716 N N . GLY A 1 91 ? 7.058 -17.602 6.433 1.00 94.25 91 GLY A N 1
ATOM 717 C CA . GLY A 1 91 ? 7.282 -17.225 5.035 1.00 94.25 91 GLY A CA 1
ATOM 718 C C . GLY A 1 91 ? 8.057 -15.919 4.910 1.00 94.25 91 GLY A C 1
ATOM 719 O O . GLY A 1 91 ? 8.245 -15.178 5.889 1.00 94.25 91 GLY A O 1
ATOM 720 N N . ARG A 1 92 ? 8.545 -15.626 3.704 1.00 95.38 92 ARG A N 1
ATOM 721 C CA . ARG A 1 92 ? 9.301 -14.394 3.457 1.00 95.38 92 ARG A CA 1
ATOM 722 C C . ARG A 1 92 ? 8.380 -13.188 3.611 1.00 95.38 92 ARG A C 1
ATOM 724 O O . ARG A 1 92 ? 7.184 -13.241 3.312 1.00 95.38 92 ARG A O 1
ATOM 731 N N . LYS A 1 93 ? 8.942 -12.086 4.116 1.00 97.06 93 LYS A N 1
ATOM 732 C CA . LYS A 1 93 ? 8.221 -10.811 4.193 1.00 97.06 93 LYS A CA 1
ATOM 733 C C . LYS A 1 93 ? 7.821 -10.394 2.772 1.00 97.06 93 LYS A C 1
ATOM 735 O O . LYS A 1 93 ? 8.680 -10.459 1.892 1.00 97.06 93 LYS A O 1
ATOM 740 N N . PRO A 1 94 ? 6.571 -9.966 2.542 1.00 97.94 94 PRO A N 1
ATOM 741 C CA . PRO A 1 94 ? 6.195 -9.402 1.258 1.00 97.94 94 PRO A CA 1
ATOM 742 C C . PRO A 1 94 ? 7.008 -8.142 0.983 1.00 97.94 94 PRO A C 1
ATOM 744 O O . PRO A 1 94 ? 7.304 -7.376 1.908 1.00 97.94 94 PRO A O 1
ATOM 747 N N . ILE A 1 95 ? 7.350 -7.934 -0.285 1.00 96.81 95 ILE A N 1
ATOM 748 C CA . ILE A 1 95 ? 8.149 -6.788 -0.723 1.00 96.81 95 ILE A CA 1
ATOM 749 C C . ILE A 1 95 ? 7.300 -5.904 -1.628 1.00 96.81 95 ILE A C 1
ATOM 751 O O . ILE A 1 95 ? 6.701 -6.382 -2.592 1.00 96.81 95 ILE A O 1
ATOM 755 N N . ILE A 1 96 ? 7.251 -4.614 -1.312 1.00 96.38 96 ILE A N 1
ATOM 756 C CA . ILE A 1 96 ? 6.649 -3.588 -2.159 1.00 96.38 96 ILE A CA 1
ATOM 757 C C . ILE A 1 96 ? 7.776 -2.858 -2.881 1.00 96.38 96 ILE A C 1
ATOM 759 O O . ILE A 1 96 ? 8.569 -2.159 -2.247 1.00 96.38 96 ILE A O 1
ATOM 763 N N . PHE A 1 97 ? 7.829 -3.003 -4.198 1.00 94.75 97 PHE A N 1
ATOM 764 C CA . PHE A 1 97 ? 8.760 -2.280 -5.049 1.00 94.75 97 PHE A CA 1
ATOM 765 C C . PHE A 1 97 ? 8.118 -1.014 -5.594 1.00 94.75 97 PHE A C 1
ATOM 767 O O . PHE A 1 97 ? 6.960 -1.013 -6.027 1.00 94.75 97 PHE A O 1
ATOM 774 N N . LEU A 1 98 ? 8.891 0.064 -5.609 1.00 93.06 98 LEU A N 1
ATOM 775 C CA . LEU A 1 98 ? 8.507 1.267 -6.330 1.00 93.06 98 LEU A CA 1
ATOM 776 C C . LEU A 1 98 ? 8.813 1.078 -7.816 1.00 93.06 98 LEU A C 1
ATOM 778 O O . LEU A 1 98 ? 9.899 0.635 -8.182 1.00 93.06 98 LEU A O 1
ATOM 782 N N . TRP A 1 99 ? 7.833 1.382 -8.660 1.00 92.38 99 TRP A N 1
ATOM 783 C CA . TRP A 1 99 ? 7.888 1.171 -10.102 1.00 92.38 99 TRP A CA 1
ATOM 784 C C . TRP A 1 99 ? 7.598 2.458 -10.868 1.00 92.38 99 TRP A C 1
ATOM 786 O O . TRP A 1 99 ? 7.062 3.417 -10.314 1.00 92.38 99 TRP A O 1
ATOM 796 N N . GLU A 1 100 ? 7.940 2.453 -12.154 1.00 90.88 100 GLU A N 1
ATOM 797 C CA . GLU A 1 100 ? 7.676 3.542 -13.089 1.00 90.88 100 GLU A CA 1
ATOM 798 C C . GLU A 1 100 ? 6.223 4.006 -13.033 1.00 90.88 100 GLU A C 1
ATOM 800 O O . GLU A 1 100 ? 5.284 3.206 -13.103 1.00 90.88 100 GLU A O 1
ATOM 805 N N . THR A 1 101 ? 6.046 5.321 -12.945 1.00 88.75 101 THR A N 1
ATOM 806 C CA . THR A 1 101 ? 4.724 5.957 -12.911 1.00 88.75 101 THR A CA 1
ATOM 807 C C . THR A 1 101 ? 3.905 5.693 -14.175 1.00 88.75 101 THR A C 1
ATOM 809 O O . THR A 1 101 ? 2.672 5.759 -14.138 1.00 88.75 101 THR A O 1
ATOM 812 N N . GLY A 1 102 ? 4.572 5.430 -15.304 1.00 86.12 102 GLY A N 1
ATOM 813 C CA . GLY A 1 102 ? 3.968 5.213 -16.619 1.00 86.12 102 GLY A CA 1
ATOM 814 C C . GLY A 1 102 ? 3.228 6.434 -17.178 1.00 86.12 102 GLY A C 1
ATOM 815 O O . GLY A 1 102 ? 2.625 6.350 -18.243 1.00 86.12 102 GLY A O 1
ATOM 816 N N . THR A 1 103 ? 3.236 7.567 -16.466 1.00 80.00 103 THR A N 1
ATOM 817 C CA . THR A 1 103 ? 2.451 8.773 -16.769 1.00 80.00 103 THR A CA 1
ATOM 818 C C . THR A 1 103 ? 3.173 10.043 -16.293 1.00 80.00 103 THR A C 1
ATOM 820 O O . THR A 1 103 ? 4.129 9.980 -15.524 1.00 80.00 103 THR A O 1
ATOM 823 N N . GLY A 1 104 ? 2.721 11.223 -16.734 1.00 78.00 104 GLY A N 1
ATOM 824 C CA . GLY A 1 104 ? 3.271 12.515 -16.301 1.00 78.00 104 GLY A CA 1
ATOM 825 C C . GLY A 1 104 ? 4.599 12.890 -16.971 1.00 78.00 104 GLY A C 1
ATOM 826 O O . GLY A 1 104 ? 4.941 12.369 -18.028 1.00 78.00 104 GLY A O 1
ATOM 827 N N . SER A 1 105 ? 5.339 13.827 -16.366 1.00 75.31 105 SER A N 1
ATOM 828 C CA . SER A 1 105 ? 6.556 14.406 -16.963 1.00 75.31 105 SER A CA 1
ATOM 829 C C . SER A 1 105 ? 7.779 13.482 -16.936 1.00 75.31 105 SER A C 1
ATOM 831 O O . SER A 1 105 ? 8.747 13.749 -17.636 1.00 75.31 105 SER A O 1
ATOM 833 N N . ASN A 1 106 ? 7.757 12.420 -16.124 1.00 79.94 106 ASN A N 1
ATOM 834 C CA . ASN A 1 106 ? 8.831 11.428 -16.028 1.00 79.94 106 ASN A CA 1
ATOM 835 C C . ASN A 1 106 ? 8.231 10.013 -15.918 1.00 79.94 106 ASN A C 1
ATOM 837 O O . ASN A 1 106 ? 8.332 9.390 -14.859 1.00 79.94 106 ASN A O 1
ATOM 841 N N . PRO A 1 107 ? 7.588 9.502 -16.984 1.00 84.50 107 PRO A N 1
ATOM 842 C CA . PRO A 1 107 ? 6.833 8.252 -16.933 1.00 84.50 107 PRO A CA 1
ATOM 843 C C . PRO A 1 107 ? 7.719 7.038 -16.640 1.00 84.50 107 PRO A C 1
ATOM 845 O O . PRO A 1 107 ? 7.244 6.083 -16.042 1.00 84.50 107 PRO A O 1
ATOM 848 N N . THR A 1 108 ? 9.002 7.096 -17.003 1.00 86.12 108 THR A N 1
ATOM 849 C CA . THR A 1 108 ? 10.000 6.041 -16.771 1.00 86.12 108 THR A CA 1
ATOM 850 C C . THR A 1 108 ? 10.652 6.112 -15.389 1.00 86.12 108 THR A C 1
ATOM 852 O O . THR A 1 108 ? 11.560 5.345 -15.079 1.00 86.12 108 THR A O 1
ATOM 855 N N . ARG A 1 109 ? 10.234 7.058 -14.539 1.00 86.25 109 ARG A N 1
ATOM 856 C CA . ARG A 1 109 ? 10.760 7.193 -13.179 1.00 86.25 109 ARG A CA 1
ATOM 857 C C . ARG A 1 109 ? 9.744 6.718 -12.142 1.00 86.25 109 ARG A C 1
ATOM 859 O O . ARG A 1 109 ? 8.538 6.903 -12.341 1.00 86.25 109 ARG A O 1
ATOM 866 N N . PRO A 1 110 ? 10.220 6.135 -11.031 1.00 88.88 110 PRO A N 1
ATOM 867 C CA . PRO A 1 110 ? 9.412 5.886 -9.844 1.00 88.88 110 PRO A CA 1
ATOM 868 C C . PRO A 1 110 ? 8.768 7.163 -9.258 1.00 88.88 110 PRO A C 1
ATOM 870 O O . PRO A 1 110 ? 9.224 8.273 -9.552 1.00 88.88 110 PRO A O 1
ATOM 873 N N . PRO A 1 111 ? 7.726 7.042 -8.411 1.00 87.06 111 PRO A N 1
ATOM 874 C CA . PRO A 1 111 ? 6.888 8.156 -7.947 1.00 87.06 111 PRO A CA 1
ATOM 875 C C . PRO A 1 111 ? 7.558 9.211 -7.045 1.00 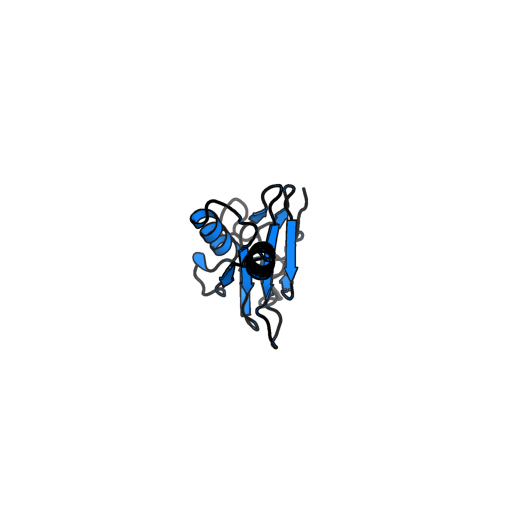87.06 111 PRO A C 1
ATOM 877 O O . PRO A 1 111 ? 6.880 10.108 -6.562 1.00 87.06 111 PRO A O 1
ATOM 880 N N . GLY A 1 112 ? 8.859 9.149 -6.778 1.00 87.81 112 GLY A N 1
ATOM 881 C CA . GLY A 1 112 ? 9.585 10.097 -5.919 1.00 87.81 112 GLY A CA 1
ATOM 882 C C . GLY A 1 112 ? 9.423 9.833 -4.416 1.00 87.81 112 GLY A C 1
ATOM 883 O O . GLY A 1 112 ? 10.415 9.887 -3.687 1.00 87.81 112 GLY A O 1
ATOM 884 N N . ASN A 1 113 ? 8.224 9.437 -3.966 1.00 91.38 113 ASN A N 1
ATOM 885 C CA . ASN A 1 113 ? 7.963 8.874 -2.635 1.00 91.38 113 ASN A CA 1
ATOM 886 C C . ASN A 1 113 ? 7.017 7.661 -2.707 1.00 91.38 113 ASN A C 1
ATOM 888 O O . ASN A 1 113 ? 6.158 7.594 -3.581 1.00 91.38 113 ASN A O 1
ATOM 892 N N . PHE A 1 114 ? 7.150 6.717 -1.770 1.00 92.94 114 PHE A N 1
ATOM 893 C CA . PHE A 1 114 ? 6.125 5.696 -1.508 1.00 92.94 114 PHE A CA 1
ATOM 894 C C . PHE 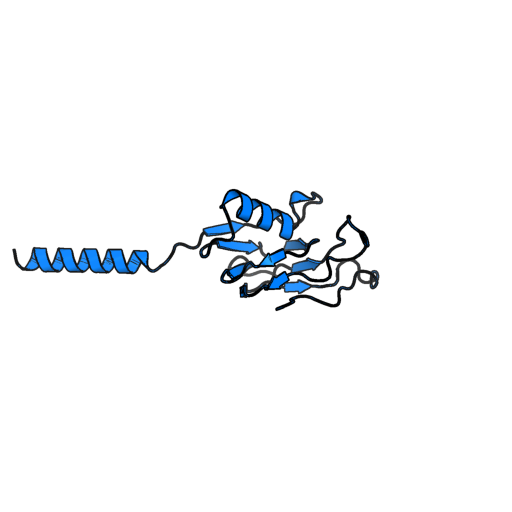A 1 114 ? 4.895 6.342 -0.858 1.00 92.94 114 PHE A C 1
ATOM 896 O O . PHE A 1 114 ? 3.764 6.133 -1.286 1.00 92.94 114 PHE A O 1
ATOM 903 N N . MET A 1 115 ? 5.122 7.158 0.178 1.00 94.94 115 MET A N 1
ATOM 904 C CA . MET A 1 115 ? 4.058 7.805 0.951 1.00 94.94 115 MET A CA 1
ATOM 905 C C . MET A 1 115 ? 4.445 9.231 1.345 1.00 94.94 115 MET A C 1
ATOM 907 O O . MET A 1 115 ? 5.598 9.489 1.702 1.00 94.94 115 MET A O 1
ATOM 911 N N . VAL A 1 116 ? 3.458 10.130 1.345 1.00 95.94 116 VAL A N 1
ATOM 912 C CA . VAL A 1 116 ? 3.554 11.475 1.939 1.00 95.94 116 VAL A CA 1
ATOM 913 C C . VAL A 1 116 ? 2.608 11.552 3.138 1.00 95.94 116 VAL A C 1
ATOM 915 O O . VAL A 1 116 ? 1.417 11.269 3.012 1.00 95.94 116 VAL A O 1
ATOM 918 N N . LEU A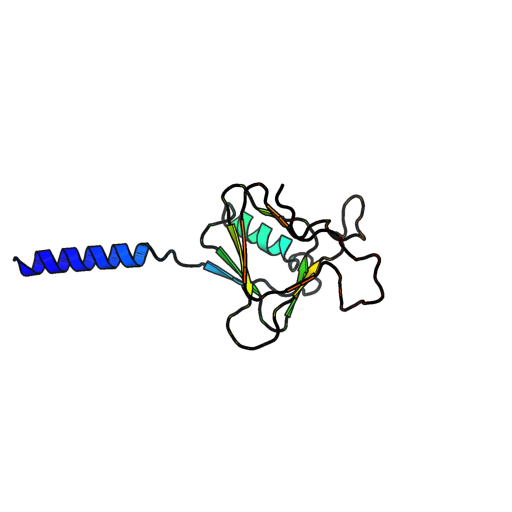 1 117 ? 3.121 11.918 4.310 1.00 95.69 117 LEU A N 1
ATOM 919 C CA . LEU A 1 117 ? 2.380 12.008 5.566 1.00 95.69 117 LEU A CA 1
ATOM 920 C C . LEU A 1 117 ? 2.041 13.472 5.862 1.00 95.69 117 LEU A C 1
ATOM 922 O O . LEU A 1 117 ? 2.658 14.091 6.719 1.00 95.69 117 LEU A O 1
ATOM 926 N N . ASN A 1 118 ? 1.020 14.000 5.184 1.00 93.25 118 ASN A N 1
ATOM 927 C CA . ASN A 1 118 ? 0.534 15.380 5.329 1.00 93.25 118 ASN A CA 1
ATOM 928 C C . ASN A 1 118 ? -0.209 15.577 6.672 1.00 93.25 118 ASN A C 1
ATOM 930 O O . ASN A 1 118 ? -1.435 15.718 6.727 1.00 93.25 118 ASN A O 1
ATOM 934 N N . GLY A 1 119 ? 0.522 15.459 7.785 1.00 93.38 119 GLY A N 1
ATOM 935 C CA . GLY A 1 119 ? -0.021 15.362 9.145 1.00 93.38 119 GLY A CA 1
ATOM 936 C C . GLY A 1 119 ? -0.773 14.053 9.433 1.00 93.38 119 GLY A C 1
ATOM 937 O O . GLY A 1 119 ? -1.567 13.994 10.377 1.00 93.38 119 GLY A O 1
ATOM 938 N N . GLY A 1 120 ? -0.602 13.040 8.581 1.00 96.06 120 GLY A N 1
ATOM 939 C CA . GLY A 1 120 ? -1.107 11.679 8.768 1.00 96.06 120 GLY A CA 1
ATOM 940 C C . GLY A 1 120 ? -0.071 10.759 9.420 1.00 96.06 120 GLY A C 1
ATOM 941 O O . GLY A 1 120 ? 1.059 11.162 9.680 1.00 96.06 120 GLY A O 1
ATOM 942 N N . ASN A 1 121 ? -0.448 9.505 9.657 1.00 96.56 121 ASN A N 1
ATOM 943 C CA . ASN A 1 121 ? 0.415 8.484 10.253 1.00 96.56 121 ASN A CA 1
ATOM 944 C C . ASN A 1 121 ? 0.498 7.242 9.363 1.00 96.56 121 ASN A C 1
ATOM 946 O O . ASN A 1 121 ? -0.446 6.903 8.646 1.00 96.56 121 ASN A O 1
ATOM 950 N N . LEU A 1 122 ? 1.612 6.526 9.463 1.00 96.44 122 LEU A N 1
ATOM 951 C CA . LEU A 1 122 ? 1.847 5.282 8.745 1.00 96.44 122 LEU A CA 1
ATOM 952 C C . LEU A 1 122 ? 2.323 4.214 9.726 1.00 96.44 122 LEU A C 1
ATOM 954 O O . LEU A 1 122 ? 3.350 4.377 10.378 1.00 96.44 122 LEU A O 1
ATOM 958 N N . GLU A 1 123 ? 1.573 3.122 9.814 1.00 96.69 123 GLU A N 1
ATOM 959 C CA . GLU A 1 123 ? 1.946 1.931 10.571 1.00 96.69 123 GLU A CA 1
ATOM 960 C C . GLU A 1 123 ? 2.323 0.825 9.584 1.00 96.69 123 GLU A C 1
ATOM 962 O O . GLU A 1 123 ? 1.540 0.467 8.701 1.00 96.69 123 GLU A O 1
ATOM 967 N N . ILE A 1 124 ? 3.533 0.286 9.734 1.00 96.62 124 ILE A N 1
ATOM 968 C CA . ILE A 1 124 ? 4.075 -0.764 8.873 1.00 96.62 124 ILE A CA 1
ATOM 969 C C . ILE A 1 124 ? 4.502 -1.940 9.748 1.00 96.62 124 ILE A C 1
ATOM 971 O O . ILE A 1 124 ? 5.343 -1.784 10.633 1.00 96.62 124 ILE A O 1
ATOM 975 N N . LYS A 1 125 ? 3.965 -3.134 9.480 1.00 97.38 125 LYS A N 1
ATOM 976 C CA . LYS A 1 125 ? 4.306 -4.356 10.223 1.00 97.38 125 LYS A CA 1
ATOM 977 C C . LYS A 1 125 ? 4.717 -5.487 9.282 1.00 97.38 125 LYS A C 1
ATOM 979 O O . LYS A 1 125 ? 3.929 -5.948 8.466 1.00 97.38 125 LYS A O 1
ATOM 984 N N . ASN A 1 126 ? 5.932 -6.008 9.459 1.00 97.00 126 ASN A N 1
ATOM 985 C CA . ASN A 1 126 ? 6.416 -7.232 8.801 1.00 97.00 126 ASN A CA 1
ATOM 986 C C . ASN A 1 126 ? 6.433 -7.236 7.258 1.00 97.00 126 ASN A C 1
ATOM 988 O O . ASN A 1 126 ? 6.502 -8.311 6.669 1.00 97.00 126 ASN A O 1
ATOM 992 N N . ILE A 1 127 ? 6.451 -6.075 6.608 1.00 96.75 127 ILE A N 1
ATOM 993 C CA . ILE A 1 127 ? 6.655 -5.946 5.154 1.00 96.75 127 ILE A CA 1
ATOM 994 C C . ILE A 1 127 ? 8.017 -5.301 4.868 1.00 96.75 127 ILE A C 1
ATOM 996 O O . ILE A 1 127 ? 8.585 -4.635 5.738 1.00 96.75 127 ILE A O 1
ATOM 1000 N N . CYS A 1 128 ? 8.523 -5.482 3.654 1.00 94.81 128 CYS A N 1
ATOM 1001 C CA . CYS A 1 128 ? 9.673 -4.757 3.123 1.00 94.81 128 CYS A CA 1
ATOM 1002 C C . CYS A 1 128 ? 9.201 -3.758 2.060 1.00 94.81 128 CYS A C 1
ATOM 1004 O O . CYS A 1 128 ? 8.257 -4.031 1.319 1.00 94.81 128 CYS A O 1
ATOM 1006 N N . ILE A 1 129 ? 9.868 -2.611 1.973 1.00 94.31 129 ILE A N 1
ATOM 1007 C CA . ILE A 1 129 ? 9.622 -1.602 0.940 1.00 94.31 129 ILE A CA 1
ATOM 1008 C C . ILE A 1 129 ? 10.970 -1.274 0.313 1.00 94.31 129 ILE A C 1
ATOM 1010 O O . ILE A 1 129 ? 11.908 -0.937 1.035 1.00 94.31 129 ILE A O 1
ATOM 1014 N N . ALA A 1 130 ? 11.056 -1.367 -1.009 1.00 92.00 130 ALA A N 1
ATOM 1015 C CA . ALA A 1 130 ? 12.281 -1.134 -1.755 1.00 92.00 130 ALA A CA 1
ATOM 1016 C C . ALA A 1 130 ? 12.066 -0.030 -2.797 1.00 92.00 130 ALA A C 1
ATOM 1018 O O . ALA A 1 130 ? 11.177 -0.108 -3.645 1.00 92.00 130 ALA A O 1
ATOM 1019 N N . GLY A 1 131 ? 12.913 1.001 -2.738 1.00 88.12 131 GLY A N 1
ATOM 1020 C CA . GLY A 1 131 ? 12.956 2.090 -3.721 1.00 88.12 131 GLY A CA 1
ATOM 1021 C C . GLY A 1 131 ? 13.688 1.719 -5.012 1.00 88.12 131 GLY A C 1
ATOM 1022 O O . GLY A 1 131 ? 13.980 2.595 -5.816 1.00 88.12 131 GLY A O 1
ATOM 1023 N N . PHE A 1 132 ? 14.023 0.445 -5.183 1.00 84.69 132 PHE A N 1
ATOM 1024 C CA . PHE A 1 132 ? 14.740 -0.101 -6.319 1.00 84.69 132 PHE A CA 1
ATOM 1025 C C . PHE A 1 132 ? 14.119 -1.447 -6.675 1.00 84.69 132 PHE A C 1
ATOM 1027 O O . PHE A 1 132 ? 13.830 -2.242 -5.779 1.00 84.69 132 PHE A O 1
ATOM 1034 N N . TYR A 1 133 ? 13.903 -1.702 -7.963 1.00 85.06 133 TYR A N 1
ATOM 1035 C CA . TYR A 1 133 ? 13.382 -2.985 -8.412 1.00 85.06 133 TYR A CA 1
ATOM 1036 C C . TYR A 1 133 ? 14.507 -4.018 -8.481 1.00 85.06 133 TYR A C 1
ATOM 1038 O O . TYR A 1 133 ? 15.124 -4.233 -9.518 1.00 85.06 133 TYR A O 1
ATOM 1046 N N . GLU A 1 134 ? 14.759 -4.664 -7.345 1.00 81.12 134 GLU A N 1
ATOM 1047 C CA . GLU A 1 134 ? 15.825 -5.658 -7.174 1.00 81.12 134 GLU A CA 1
ATOM 1048 C C . GLU A 1 134 ? 15.820 -6.824 -8.183 1.00 81.12 134 GLU A C 1
ATOM 1050 O O . GLU A 1 134 ? 16.907 -7.316 -8.486 1.00 81.12 134 GLU A O 1
ATOM 1055 N N . PRO A 1 135 ? 14.673 -7.280 -8.736 1.00 85.69 135 PRO A N 1
ATOM 1056 C CA . PRO A 1 135 ? 14.692 -8.308 -9.777 1.00 85.69 135 PRO A CA 1
ATOM 1057 C C . PRO A 1 135 ? 15.385 -7.881 -11.085 1.00 85.69 135 PRO A C 1
ATOM 1059 O O . PRO A 1 135 ? 15.792 -8.754 -11.848 1.00 85.69 135 PRO A O 1
ATOM 1062 N N . GLU A 1 136 ? 15.557 -6.576 -11.335 1.00 85.88 136 GLU A N 1
ATOM 1063 C CA . GLU A 1 136 ? 16.342 -6.025 -12.453 1.00 85.88 136 GLU A CA 1
ATOM 1064 C C . GLU A 1 136 ? 17.554 -5.240 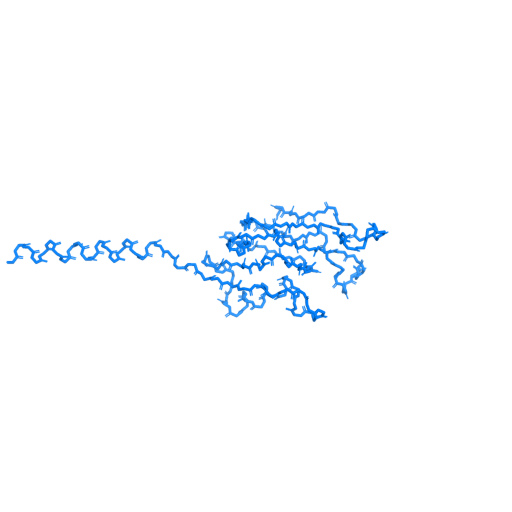-11.908 1.00 85.88 136 GLU A C 1
ATOM 1066 O O . GLU A 1 136 ? 17.562 -4.005 -11.925 1.00 85.88 136 GLU A O 1
ATOM 1071 N N . PRO A 1 137 ? 18.601 -5.928 -11.411 1.00 81.69 137 PRO A N 1
ATOM 1072 C CA . PRO A 1 137 ? 19.698 -5.295 -10.673 1.00 81.69 137 PRO A CA 1
ATOM 1073 C C . PRO A 1 137 ? 20.525 -4.305 -11.509 1.00 81.69 137 PRO A C 1
ATOM 1075 O O . PRO A 1 137 ? 21.127 -3.387 -10.956 1.00 81.69 137 PRO A O 1
ATOM 1078 N N . ASP A 1 138 ? 20.524 -4.449 -12.834 1.00 87.19 138 ASP A N 1
ATOM 1079 C CA . ASP A 1 138 ? 21.260 -3.566 -13.743 1.00 87.19 138 ASP A CA 1
ATOM 1080 C C . ASP A 1 138 ? 20.536 -2.234 -13.998 1.00 87.19 138 ASP A C 1
ATOM 1082 O O . ASP A 1 138 ? 21.113 -1.293 -14.546 1.00 87.19 138 ASP A O 1
ATOM 1086 N N . ARG A 1 139 ? 19.268 -2.107 -13.583 1.00 81.38 139 ARG A N 1
ATOM 1087 C CA . ARG A 1 139 ? 18.428 -0.942 -13.883 1.00 81.38 139 ARG A CA 1
ATOM 1088 C C . ARG A 1 139 ? 18.543 0.158 -12.831 1.00 81.38 139 ARG A C 1
ATOM 1090 O O . ARG A 1 139 ? 17.556 0.636 -12.270 1.00 81.38 139 ARG A O 1
ATOM 1097 N N . VAL A 1 140 ? 19.771 0.592 -12.579 1.00 79.12 140 VAL A N 1
ATOM 1098 C CA . VAL A 1 140 ? 20.104 1.598 -11.554 1.00 79.12 140 VAL A CA 1
ATOM 1099 C C . VAL A 1 140 ? 19.407 2.951 -11.758 1.00 79.12 140 VAL A C 1
ATOM 1101 O O . VAL A 1 140 ? 19.142 3.661 -10.792 1.00 79.12 140 VAL A O 1
ATOM 1104 N N . ASP A 1 141 ? 19.018 3.281 -12.991 1.00 77.81 141 ASP A N 1
ATOM 1105 C CA . ASP A 1 141 ? 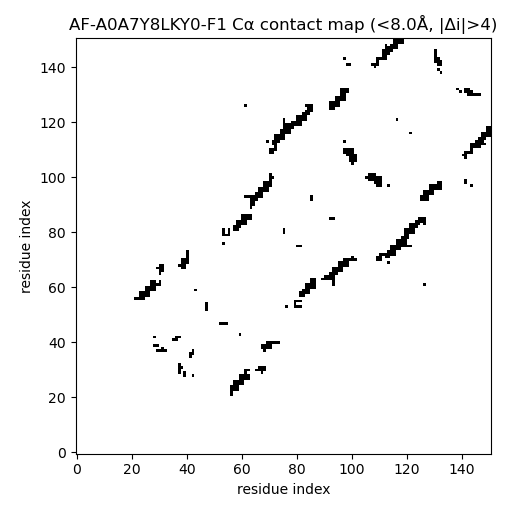18.271 4.506 -13.312 1.00 77.81 141 ASP A CA 1
ATOM 1106 C C . ASP A 1 141 ? 16.847 4.515 -12.724 1.00 77.81 141 ASP A C 1
ATOM 1108 O O . ASP A 1 141 ? 16.218 5.569 -12.607 1.00 77.81 141 ASP A O 1
ATOM 1112 N N . GLY A 1 142 ? 16.344 3.337 -12.337 1.00 77.88 142 GLY A N 1
ATOM 1113 C CA . GLY A 1 142 ? 15.073 3.140 -11.646 1.00 77.88 142 GLY A CA 1
ATOM 1114 C C . GLY A 1 142 ? 15.169 3.249 -10.122 1.00 77.88 142 GLY A C 1
ATOM 1115 O O . GLY A 1 142 ? 14.205 2.911 -9.439 1.00 77.88 142 GLY A O 1
ATOM 1116 N N . VAL A 1 143 ? 16.305 3.680 -9.564 1.00 83.81 143 VAL A N 1
ATOM 1117 C CA . VAL A 1 143 ? 16.450 3.901 -8.118 1.00 83.81 143 VAL A CA 1
ATOM 1118 C C . VAL A 1 143 ? 15.753 5.197 -7.705 1.00 83.81 143 VAL A C 1
ATOM 1120 O O . VAL A 1 143 ? 15.977 6.270 -8.268 1.00 83.81 143 VAL A O 1
ATOM 1123 N N . GLN A 1 144 ? 14.946 5.116 -6.652 1.00 82.88 144 GLN A N 1
ATOM 1124 C CA . GLN A 1 144 ? 14.299 6.261 -6.028 1.00 82.88 144 GLN A CA 1
ATOM 1125 C C . GLN A 1 144 ? 15.005 6.676 -4.733 1.00 82.88 144 GLN A C 1
ATOM 1127 O O . GLN A 1 144 ? 15.285 5.847 -3.871 1.00 82.88 144 GLN A O 1
ATOM 1132 N N . GLY A 1 145 ? 15.228 7.984 -4.560 1.00 71.50 145 GLY A N 1
ATOM 1133 C CA . GLY A 1 145 ? 15.895 8.528 -3.371 1.00 71.50 145 GLY A CA 1
ATOM 1134 C C . GLY A 1 145 ? 15.018 8.643 -2.115 1.00 71.50 145 GLY A C 1
ATOM 1135 O O . GLY A 1 145 ? 15.541 8.573 -1.007 1.00 71.50 145 GLY A O 1
ATOM 1136 N N . GLY A 1 146 ? 13.698 8.823 -2.250 1.00 83.75 146 GLY A N 1
ATOM 1137 C CA . GLY A 1 146 ? 12.789 9.039 -1.115 1.00 83.75 146 GLY A CA 1
ATOM 1138 C C . GLY A 1 146 ? 11.800 7.894 -0.907 1.00 83.75 146 GLY A C 1
ATOM 1139 O O . GLY A 1 146 ? 11.117 7.499 -1.841 1.00 83.75 146 GLY A O 1
ATOM 1140 N N . LEU A 1 147 ? 11.639 7.394 0.321 1.00 90.12 147 LEU A N 1
ATOM 1141 C CA . LEU A 1 147 ? 10.581 6.424 0.651 1.00 90.12 147 LEU A CA 1
ATOM 1142 C C . LEU A 1 147 ? 9.391 7.112 1.316 1.00 90.12 147 LEU A C 1
ATOM 1144 O O . LEU A 1 147 ? 8.303 7.154 0.749 1.00 90.12 147 LEU A O 1
ATOM 1148 N N . ILE A 1 148 ? 9.603 7.703 2.487 1.00 94.00 148 ILE A N 1
ATOM 1149 C CA . ILE A 1 148 ? 8.557 8.376 3.255 1.00 94.00 148 ILE A CA 1
ATOM 1150 C C . ILE A 1 148 ? 8.911 9.854 3.345 1.00 94.00 148 ILE A C 1
ATOM 1152 O O . ILE A 1 148 ? 10.032 10.202 3.710 1.00 94.00 148 ILE A O 1
ATOM 1156 N N . ASN A 1 149 ? 7.946 10.708 3.029 1.00 93.94 149 ASN A N 1
ATOM 1157 C CA . ASN A 1 149 ? 8.031 12.144 3.248 1.00 93.94 149 ASN A CA 1
ATOM 1158 C C . ASN A 1 149 ? 7.011 12.535 4.325 1.00 93.94 149 ASN A C 1
ATOM 1160 O O . ASN A 1 149 ? 5.854 12.148 4.229 1.00 93.94 149 ASN A O 1
ATOM 1164 N N . THR A 1 150 ? 7.430 13.270 5.353 1.00 90.88 150 THR A N 1
ATOM 1165 C CA .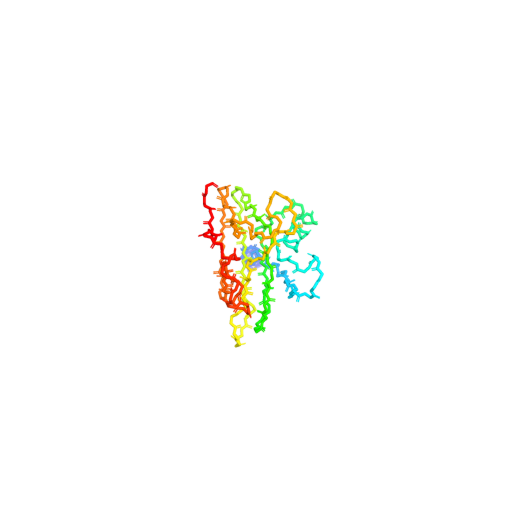 THR A 1 150 ? 6.582 13.660 6.494 1.00 90.88 150 THR A CA 1
ATOM 1166 C C . THR A 1 150 ? 6.128 15.122 6.466 1.00 90.88 150 THR A C 1
ATOM 1168 O O . THR A 1 150 ? 5.700 15.631 7.500 1.00 90.88 150 THR A O 1
ATOM 1171 N N . THR A 1 151 ? 6.318 15.815 5.338 1.00 80.62 151 THR A N 1
ATOM 1172 C CA . THR A 1 151 ? 5.922 17.225 5.164 1.00 80.62 151 THR A CA 1
ATOM 1173 C C . THR A 1 151 ? 4.427 17.412 4.949 1.00 80.62 151 THR A C 1
ATOM 1175 O O . THR A 1 151 ? 3.765 16.489 4.418 1.00 80.62 151 THR A O 1
#

Sequence (151 aa):
MRYVKFGVVAVIFFLVATSLYGQEIIVKIRPFDGSPDSYVNRQIVADTAAAGGLLANRVYEFARDQYYLHNAIFTVPKGRTLRLRAEEGSGRKPIIFLWETGTGSNPTRPPGNFMVLNGGNLEIKNICIAGFYEPEPDRVDGVQGGLINTT

Radius of gyration: 20.09 Å; Cα contacts (8 Å, |Δi|>4): 296; chains: 1; bounding box: 56×35×61 Å

Mean predicted aligned error: 7.47 Å